Protein AF-A0A354PGN3-F1 (afdb_monomer_lite)

Foldseek 3Di:
DDDDDDPPPPPPPPPPPPPPDQDPVNVVVVVVVVVVVVVVCCVVVVVVVVVVVVVVVVVVQVVLLVLQVVVCVVPVAGQQVRVVSSQVVVSDPPHDDPPPVNVCVNCVQWDADRVVSHIDGD

Radius of gyration: 33.87 Å; chains: 1; bounding bo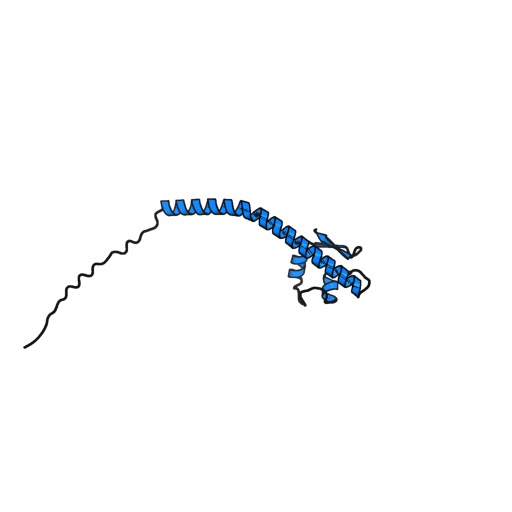x: 110×29×57 Å

Sequence (122 aa):
MASRQFRLDVWVMMKKPSRNAFSLSELLAAVVIITVVSIATISTVTPLRARAQVAANQRKLTDLNSLAKAYRANHDKFPPNGVVSMIEAGLYPGAIPVDPSELAETLKDFKYEATKGEFSLR

Secondary structure (DSSP, 8-state):
--------------------PPPHHHHHHHHHHHHHHHHHHHHHHHHHHHHHHHHHHHHHHHHHHHHHHHHHHHHSS--TTTHHHHHHTT-SSS-SPPPHHHHHHHHTTEEEETTTTEEEE-

Structure (mmCIF, N/CA/C/O backbone):
data_AF-A0A354PGN3-F1
#
_entry.id   AF-A0A354PGN3-F1
#
loop_
_atom_site.group_PDB
_atom_site.id
_atom_site.type_symbol
_atom_site.label_atom_id
_atom_site.label_alt_id
_atom_site.label_comp_id
_atom_site.label_asym_id
_atom_site.label_entity_id
_atom_site.label_seq_id
_atom_site.pdbx_PDB_ins_code
_atom_site.Cartn_x
_atom_site.Cartn_y
_atom_site.Cartn_z
_atom_site.occupancy
_atom_site.B_iso_or_equiv
_atom_site.auth_seq_id
_atom_site.auth_comp_id
_atom_site.auth_asym_id
_atom_site.auth_atom_id
_atom_site.pdbx_PDB_model_num
ATOM 1 N N . MET A 1 1 ? -92.686 -20.049 19.115 1.00 40.97 1 MET A N 1
ATOM 2 C CA . MET A 1 1 ? -92.106 -19.312 17.969 1.00 40.97 1 MET A CA 1
ATOM 3 C C . MET A 1 1 ? -91.325 -18.141 18.553 1.00 40.97 1 MET A C 1
ATOM 5 O O . MET A 1 1 ? -91.930 -17.352 19.254 1.00 40.97 1 MET A O 1
ATOM 9 N N . ALA A 1 2 ? -89.996 -18.269 18.654 1.00 44.75 2 ALA A N 1
ATOM 10 C CA . ALA A 1 2 ? -89.012 -17.566 17.803 1.00 44.75 2 ALA A CA 1
ATOM 11 C C . ALA A 1 2 ? -88.917 -16.062 18.169 1.00 44.75 2 ALA A C 1
ATOM 13 O O . ALA A 1 2 ? -89.930 -15.390 18.167 1.00 44.75 2 ALA A O 1
ATOM 14 N N . SER A 1 3 ? -87.785 -15.435 18.496 1.00 45.53 3 SER A N 1
ATOM 15 C CA . SER A 1 3 ? -86.378 -15.813 18.388 1.00 45.53 3 SER A CA 1
ATOM 16 C C . SER A 1 3 ? -85.508 -14.877 19.242 1.00 45.53 3 SER A C 1
ATOM 18 O O . SER A 1 3 ? -85.672 -13.666 19.204 1.00 45.53 3 SER A O 1
ATOM 20 N N . ARG A 1 4 ? -84.552 -15.491 19.950 1.00 56.22 4 ARG A N 1
ATOM 21 C CA . ARG A 1 4 ? -83.151 -15.087 20.186 1.00 56.22 4 ARG A CA 1
ATOM 22 C C . ARG A 1 4 ? -82.830 -13.599 20.398 1.00 56.22 4 ARG A C 1
ATOM 24 O O . ARG A 1 4 ? -82.645 -12.851 19.445 1.00 56.22 4 ARG A O 1
ATOM 31 N N . GLN A 1 5 ? -82.487 -13.271 21.643 1.00 56.12 5 GLN A N 1
ATOM 32 C CA . GLN A 1 5 ? -81.624 -12.134 21.962 1.00 56.12 5 GLN A CA 1
ATOM 33 C C . GLN A 1 5 ? -80.487 -12.608 22.877 1.00 56.12 5 GLN A C 1
ATOM 35 O O . GLN A 1 5 ? -80.520 -12.473 24.094 1.00 56.12 5 GLN A O 1
ATOM 40 N N . PHE A 1 6 ? -79.487 -13.246 22.265 1.00 55.41 6 PHE A N 1
ATOM 41 C CA . PHE A 1 6 ? -78.204 -13.531 22.905 1.00 55.41 6 PHE A CA 1
A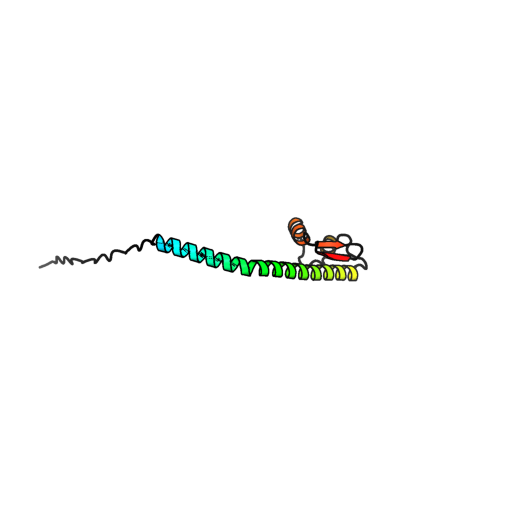TOM 42 C C . PHE A 1 6 ? -77.405 -12.224 22.952 1.00 55.41 6 PHE A C 1
ATOM 44 O O . PHE A 1 6 ? -76.761 -11.856 21.971 1.00 55.41 6 PHE A O 1
ATOM 51 N N . ARG A 1 7 ? -77.450 -11.505 24.078 1.00 55.03 7 ARG A N 1
ATOM 52 C CA . ARG A 1 7 ? -76.392 -10.544 24.409 1.00 55.03 7 ARG A CA 1
ATOM 53 C C . ARG A 1 7 ? -75.282 -11.309 25.114 1.00 55.03 7 ARG A C 1
ATOM 55 O O . ARG A 1 7 ? -75.334 -11.546 26.313 1.00 55.03 7 ARG A O 1
ATOM 62 N N . LEU A 1 8 ? -74.311 -11.757 24.327 1.00 51.16 8 LEU A N 1
ATOM 63 C CA . LEU A 1 8 ? -73.000 -12.121 24.842 1.00 51.16 8 LEU A CA 1
ATOM 64 C C . LEU A 1 8 ? -72.312 -10.811 25.226 1.00 51.16 8 LEU A C 1
ATOM 66 O O . LEU A 1 8 ? -71.803 -10.103 24.359 1.00 51.16 8 LEU A O 1
ATOM 70 N N . ASP A 1 9 ? -72.338 -10.478 26.515 1.00 54.28 9 ASP A N 1
ATOM 71 C CA . ASP A 1 9 ? -71.436 -9.485 27.089 1.00 54.28 9 ASP A CA 1
ATOM 72 C C . ASP A 1 9 ? -70.015 -10.046 26.996 1.00 54.28 9 ASP A C 1
ATOM 74 O O . ASP A 1 9 ? -69.515 -10.754 27.871 1.00 54.28 9 ASP A O 1
ATOM 78 N N . VAL A 1 10 ? -69.381 -9.781 25.855 1.00 54.88 10 VAL A N 1
ATOM 79 C CA . VAL A 1 10 ? -67.964 -10.031 25.634 1.00 54.88 10 VAL A CA 1
ATOM 80 C C . VAL A 1 10 ? -67.206 -9.093 26.568 1.00 54.88 10 VAL A C 1
ATOM 82 O O . VAL A 1 10 ? -66.964 -7.929 26.250 1.00 54.88 10 VAL A O 1
ATOM 85 N N . TRP A 1 11 ? -66.821 -9.602 27.736 1.00 54.06 11 TRP A N 1
ATOM 86 C CA . TRP A 1 11 ? -65.781 -8.999 28.558 1.00 54.06 11 TRP A CA 1
ATOM 87 C C . TRP A 1 11 ? -64.460 -9.067 27.786 1.00 54.06 11 TRP A C 1
ATOM 89 O O . TRP A 1 11 ? -63.666 -9.995 27.927 1.00 54.06 11 TRP A O 1
ATOM 99 N N . VAL A 1 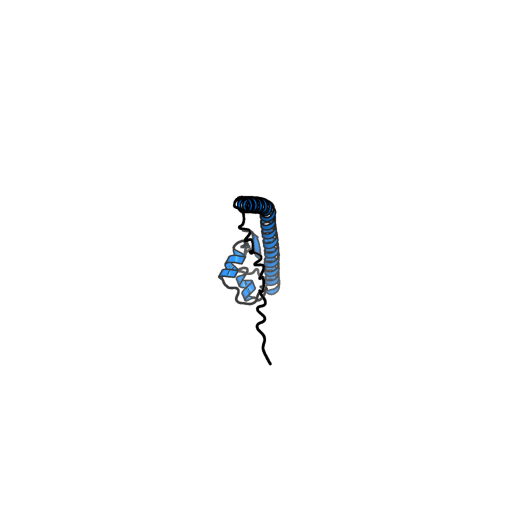12 ? -64.217 -8.069 26.936 1.00 58.31 12 VAL A N 1
ATOM 100 C CA . VAL A 1 12 ? -62.878 -7.786 26.427 1.00 58.31 12 VAL A CA 1
ATOM 101 C C . VAL A 1 12 ? -62.064 -7.300 27.625 1.00 58.31 12 VAL A C 1
ATOM 103 O O . VAL A 1 12 ? -62.105 -6.125 27.984 1.00 58.31 12 VAL A O 1
ATOM 106 N N . MET A 1 13 ? -61.319 -8.204 28.267 1.00 57.81 13 MET A N 1
ATOM 107 C CA . MET A 1 13 ? -60.201 -7.812 29.124 1.00 57.81 13 MET A CA 1
ATOM 108 C C . MET A 1 13 ? -59.189 -7.090 28.233 1.00 57.81 13 MET A C 1
ATOM 110 O O . MET A 1 13 ? -58.317 -7.706 27.622 1.00 57.81 13 MET A O 1
ATOM 114 N N . MET A 1 14 ? -59.314 -5.767 28.138 1.00 60.28 14 MET A N 1
ATOM 115 C CA . MET A 1 14 ? -58.259 -4.913 27.616 1.00 60.28 14 MET A CA 1
ATOM 116 C C . MET A 1 14 ? -57.052 -5.062 28.544 1.00 60.28 14 MET A C 1
ATOM 118 O O . MET A 1 14 ? -56.907 -4.341 29.532 1.00 60.28 14 MET A O 1
ATOM 122 N N . LYS A 1 15 ? -56.164 -6.014 28.235 1.00 63.34 15 LYS A N 1
ATOM 123 C CA . LYS A 1 15 ? -54.779 -5.969 28.700 1.00 63.34 15 LYS A CA 1
ATOM 124 C C . LYS A 1 15 ? -54.225 -4.643 28.188 1.00 63.34 15 LYS A C 1
ATOM 126 O O . LYS A 1 15 ? -53.936 -4.512 27.002 1.00 63.34 15 LYS A O 1
ATOM 131 N N . LYS A 1 16 ? -54.140 -3.638 29.066 1.00 64.56 16 LYS A N 1
ATOM 132 C CA . LYS A 1 16 ? -53.421 -2.397 28.771 1.00 64.56 16 LYS A CA 1
ATOM 133 C C . LYS A 1 16 ? -52.026 -2.804 28.289 1.00 64.56 16 LYS A C 1
ATOM 135 O O . LYS A 1 16 ? -51.330 -3.477 29.052 1.00 64.56 16 LYS A O 1
ATOM 140 N N . PRO A 1 17 ? -51.597 -2.441 27.070 1.00 62.25 17 PRO A N 1
ATOM 141 C CA . PRO A 1 17 ? -50.194 -2.560 26.733 1.00 62.25 17 PRO A CA 1
ATOM 142 C C . PRO A 1 17 ? -49.464 -1.589 27.661 1.00 62.25 17 PRO A C 1
ATOM 144 O O . PRO A 1 17 ? -49.584 -0.372 27.509 1.00 62.25 17 PRO A O 1
ATOM 147 N N . SER A 1 18 ? -48.771 -2.109 28.676 1.00 60.34 18 SER A N 1
ATOM 148 C CA . SER A 1 18 ? -47.830 -1.305 29.442 1.00 60.34 18 SER A CA 1
ATOM 149 C C . SER A 1 18 ? -46.745 -0.889 28.460 1.00 60.34 18 SER A C 1
ATOM 151 O O . SER A 1 18 ? -45.847 -1.659 28.122 1.00 60.34 18 SER A O 1
ATOM 153 N N . ARG A 1 19 ? -46.872 0.321 27.918 1.00 62.16 19 ARG A N 1
ATOM 154 C CA . ARG A 1 19 ? -45.763 0.987 27.253 1.00 62.16 19 ARG A CA 1
ATOM 155 C C . ARG A 1 19 ? -44.727 1.221 28.344 1.00 62.16 19 ARG A C 1
ATOM 157 O O . ARG A 1 19 ? -44.827 2.200 29.075 1.00 62.16 19 ARG A O 1
ATOM 164 N N . ASN A 1 20 ? -43.798 0.279 28.492 1.00 63.53 20 ASN A N 1
ATOM 165 C CA . ASN A 1 20 ? -42.589 0.467 29.277 1.00 63.53 20 ASN A CA 1
ATOM 166 C C . ASN A 1 20 ? -41.817 1.590 28.585 1.00 63.53 20 ASN A C 1
ATOM 168 O O . ASN A 1 20 ? -41.086 1.362 27.624 1.00 63.53 20 ASN A O 1
ATOM 172 N N . ALA A 1 21 ? -42.093 2.826 28.990 1.00 65.25 21 ALA A N 1
ATOM 173 C CA . ALA A 1 21 ? -41.289 3.960 28.595 1.00 65.25 21 ALA A CA 1
ATOM 174 C C . ALA A 1 21 ? -39.899 3.731 29.192 1.00 65.25 21 ALA A C 1
ATOM 176 O O . ALA A 1 21 ? -39.779 3.521 30.400 1.00 65.25 21 ALA A O 1
ATOM 177 N N . PHE A 1 22 ? -38.882 3.707 28.331 1.00 70.56 22 PHE A N 1
ATOM 178 C CA . PHE A 1 22 ? -37.482 3.605 28.735 1.00 70.56 22 PHE A CA 1
ATOM 179 C C . PHE A 1 22 ? -37.195 4.644 29.822 1.00 70.56 22 PHE A C 1
ATOM 181 O O . PHE A 1 22 ? -37.494 5.829 29.647 1.00 70.56 22 PHE A O 1
ATOM 188 N N . SER A 1 23 ? -36.645 4.202 30.952 1.00 85.38 23 SER A N 1
ATOM 189 C CA . SER A 1 23 ? -36.295 5.116 32.038 1.00 85.38 23 SER A CA 1
ATOM 190 C C . SER A 1 23 ? -35.097 5.979 31.633 1.00 85.38 23 SER A C 1
ATOM 192 O O . SER A 1 23 ? -34.172 5.513 30.967 1.00 85.38 23 SER A O 1
ATOM 194 N N . LEU A 1 24 ? -35.059 7.231 32.093 1.00 85.56 24 LEU A N 1
ATOM 195 C CA . LEU A 1 24 ? -33.927 8.136 31.863 1.00 85.56 24 LEU A CA 1
ATOM 196 C C . LEU A 1 24 ? -32.618 7.578 32.455 1.00 85.56 24 LEU A C 1
ATOM 198 O O . LEU A 1 24 ? -31.544 7.766 31.885 1.00 85.56 24 LEU A O 1
ATOM 202 N N . SER A 1 25 ? -32.710 6.824 33.555 1.00 87.25 25 SER A N 1
ATOM 203 C CA . SER A 1 25 ? -31.571 6.109 34.145 1.00 87.25 25 SER A CA 1
ATOM 204 C C . SER A 1 25 ? -31.046 4.984 33.251 1.00 87.25 25 SER A C 1
ATOM 206 O O . SER A 1 25 ? -29.840 4.768 33.172 1.00 87.25 25 SER A O 1
ATOM 208 N N . GLU A 1 26 ? -31.941 4.292 32.550 1.00 85.75 26 GLU A N 1
ATOM 209 C CA . GLU A 1 26 ? -31.606 3.198 31.640 1.00 85.75 26 GLU A CA 1
ATOM 210 C C . GLU A 1 26 ? -30.911 3.734 30.381 1.00 85.75 26 GLU A C 1
ATOM 212 O O . GLU A 1 26 ? -29.908 3.178 29.937 1.00 85.75 26 GLU A O 1
ATOM 217 N N . LEU A 1 27 ? -31.367 4.886 29.876 1.00 90.56 27 LEU A N 1
ATOM 218 C CA . LEU A 1 27 ? -30.707 5.605 28.786 1.00 90.56 27 LEU A CA 1
ATOM 219 C C . LEU A 1 27 ? -29.286 6.047 29.176 1.00 90.56 27 LEU A C 1
ATOM 221 O O . LEU A 1 27 ? -28.343 5.835 28.415 1.00 90.56 27 LEU A O 1
ATOM 225 N N . LEU A 1 28 ? -29.115 6.637 30.363 1.00 89.25 28 LEU A N 1
ATOM 226 C CA . LEU A 1 28 ? -27.799 7.068 30.847 1.00 89.25 28 LEU A CA 1
ATOM 227 C C . LEU A 1 28 ? -26.841 5.886 31.013 1.00 89.25 28 LEU A C 1
ATOM 229 O O . LEU A 1 28 ? -25.695 5.964 30.571 1.00 89.25 28 LEU A O 1
ATOM 233 N N . ALA A 1 29 ? -27.316 4.777 31.586 1.00 92.62 29 ALA A N 1
ATOM 234 C CA . ALA A 1 29 ? -26.523 3.559 31.708 1.00 92.62 29 ALA A CA 1
ATOM 235 C C . ALA A 1 29 ? -26.090 3.027 30.330 1.00 92.62 29 ALA A C 1
ATOM 237 O O . ALA A 1 29 ? -24.914 2.714 30.136 1.00 92.62 29 ALA A O 1
ATOM 238 N N . ALA A 1 30 ? -26.999 2.999 29.349 1.00 94.06 30 ALA A N 1
ATOM 239 C CA . ALA A 1 30 ? -26.682 2.584 27.985 1.00 94.06 30 ALA A CA 1
ATOM 240 C C . ALA A 1 30 ? -25.598 3.469 27.339 1.00 94.06 30 ALA A C 1
ATOM 242 O O . ALA A 1 30 ? -24.645 2.948 26.758 1.00 94.06 30 ALA A O 1
ATOM 243 N N . VAL A 1 31 ? -25.682 4.795 27.486 1.00 94.19 31 VAL A N 1
ATOM 244 C CA . VAL A 1 31 ? -24.675 5.730 26.948 1.00 94.19 31 VAL A CA 1
ATOM 245 C C . VAL A 1 31 ? -23.300 5.512 27.590 1.00 94.19 31 VAL A C 1
ATOM 247 O O . VAL A 1 31 ? -22.281 5.510 26.893 1.00 94.19 31 VAL A O 1
ATOM 250 N N . VAL A 1 32 ? -23.247 5.276 28.903 1.00 95.19 32 VAL A N 1
ATOM 251 C CA . VAL A 1 32 ? -21.984 4.996 29.607 1.00 95.19 32 VAL A CA 1
ATOM 252 C C . VAL A 1 32 ? -21.359 3.688 29.115 1.00 95.19 32 VAL A C 1
ATOM 254 O O . VAL A 1 32 ? -20.163 3.640 28.840 1.00 95.19 32 VAL A O 1
ATOM 257 N N . ILE A 1 33 ? -22.158 2.638 28.920 1.00 94.69 33 ILE A N 1
ATOM 258 C CA . ILE A 1 33 ? -21.652 1.362 28.394 1.00 94.69 33 ILE A CA 1
ATOM 259 C C . ILE A 1 33 ? -21.100 1.547 26.973 1.00 94.69 33 ILE A C 1
ATOM 261 O O . ILE A 1 33 ? -19.980 1.124 26.689 1.00 94.69 33 ILE A O 1
ATOM 265 N N . ILE A 1 34 ? -21.842 2.225 26.091 1.00 93.25 34 ILE A N 1
ATOM 266 C CA . ILE A 1 34 ? -21.421 2.458 24.700 1.00 93.25 34 ILE A CA 1
ATOM 267 C C . ILE A 1 34 ? -20.116 3.258 24.644 1.00 93.25 34 ILE A C 1
ATOM 269 O O . ILE A 1 34 ? -19.226 2.923 23.859 1.00 93.25 34 ILE A O 1
ATOM 273 N N . THR A 1 35 ? -19.969 4.291 25.476 1.00 93.25 35 THR A N 1
ATOM 274 C CA . THR A 1 35 ? -18.751 5.116 25.492 1.00 93.25 35 THR A CA 1
ATOM 275 C C . THR A 1 35 ? -17.534 4.319 25.956 1.00 93.25 35 THR A C 1
ATOM 277 O O . THR A 1 35 ? -16.509 4.335 25.274 1.00 93.25 35 THR A O 1
ATOM 280 N N . VAL A 1 36 ? -17.648 3.547 27.041 1.00 93.06 36 VAL A N 1
ATOM 281 C CA . VAL A 1 36 ? -16.542 2.717 27.549 1.00 93.06 36 VAL A CA 1
ATOM 282 C C . VAL A 1 36 ? -16.130 1.646 26.535 1.00 93.06 36 VAL A C 1
ATOM 284 O O . VAL A 1 36 ? -14.941 1.503 26.240 1.00 93.06 36 VAL A O 1
ATOM 287 N N . VAL A 1 37 ? -17.098 0.934 25.945 1.00 92.19 37 VAL A N 1
ATOM 288 C CA . VAL A 1 37 ? -16.828 -0.090 24.920 1.00 92.19 37 VAL A CA 1
ATOM 289 C C . VAL A 1 37 ? -16.156 0.528 23.692 1.00 92.19 37 VAL A C 1
ATOM 291 O O . VAL A 1 37 ? -15.195 -0.034 23.160 1.00 92.19 37 VAL A O 1
ATOM 294 N N . SER A 1 38 ? -16.601 1.712 23.268 1.00 90.00 38 SER A N 1
ATOM 295 C CA . SER A 1 38 ? -16.004 2.425 22.134 1.00 90.00 38 SER A CA 1
ATOM 296 C C . SER A 1 38 ? -14.546 2.802 22.404 1.00 90.00 38 SER A C 1
ATOM 298 O O . SER A 1 38 ? -13.685 2.525 21.571 1.00 90.00 38 SER A O 1
ATOM 300 N N . ILE A 1 39 ? -14.239 3.361 23.580 1.00 87.12 39 ILE A N 1
ATOM 301 C CA . ILE A 1 39 ? -12.869 3.752 23.955 1.00 87.12 39 ILE A CA 1
ATOM 302 C C . ILE A 1 39 ? -11.937 2.531 23.975 1.00 87.12 39 ILE A C 1
ATOM 304 O O . ILE A 1 39 ? -10.855 2.566 23.381 1.00 87.12 39 ILE A O 1
ATOM 308 N N . ALA A 1 40 ? -12.369 1.430 24.598 1.00 85.62 40 ALA A N 1
ATOM 309 C CA . ALA A 1 40 ? -11.587 0.194 24.654 1.00 85.62 40 ALA A CA 1
ATOM 310 C C . ALA A 1 40 ? -11.315 -0.388 23.250 1.00 85.62 40 ALA A C 1
ATOM 312 O O . ALA A 1 40 ? -10.203 -0.835 22.949 1.00 85.62 40 ALA A O 1
ATOM 313 N N . THR A 1 41 ? -12.306 -0.325 22.357 1.00 86.12 41 THR A N 1
ATOM 314 C CA . THR A 1 41 ? -12.182 -0.807 20.973 1.00 86.12 41 THR A CA 1
ATOM 315 C C . THR A 1 41 ? -11.251 0.083 20.143 1.00 86.12 41 THR A C 1
ATOM 317 O O . THR A 1 41 ? -10.411 -0.421 19.402 1.00 86.12 41 THR A O 1
ATOM 320 N N . ILE A 1 42 ? -11.331 1.410 20.288 1.00 77.75 42 ILE A N 1
ATOM 321 C CA . ILE A 1 42 ? -10.455 2.347 19.565 1.00 77.75 42 ILE A CA 1
ATOM 322 C C . ILE A 1 42 ? -8.985 2.111 19.938 1.00 77.75 42 ILE A C 1
ATOM 324 O O . ILE A 1 42 ? -8.133 2.054 19.048 1.00 77.75 42 ILE A O 1
ATOM 328 N N . SER A 1 43 ? -8.692 1.912 21.227 1.00 77.12 43 SER A N 1
ATOM 329 C CA . SER A 1 43 ? -7.328 1.665 21.720 1.00 77.12 43 SER A CA 1
ATOM 330 C C . SER A 1 43 ? -6.690 0.411 21.105 1.00 77.12 43 SER A C 1
ATOM 332 O O . SER A 1 43 ? -5.508 0.403 20.766 1.00 77.12 43 SER A O 1
ATOM 334 N N . THR A 1 44 ? -7.482 -0.639 20.885 1.00 76.06 44 THR A N 1
ATOM 335 C CA . THR A 1 44 ? -6.995 -1.912 20.332 1.00 76.06 44 THR A CA 1
ATOM 336 C C . THR A 1 44 ? -6.957 -1.924 18.803 1.00 76.06 44 THR A C 1
ATOM 338 O O . THR A 1 44 ? -6.013 -2.447 18.210 1.00 76.06 44 THR A O 1
ATOM 341 N N . VAL A 1 45 ? -7.936 -1.310 18.134 1.00 74.56 45 VAL A N 1
ATOM 342 C CA . VAL A 1 45 ? -8.063 -1.349 16.668 1.00 74.56 45 VAL A CA 1
ATOM 343 C C . VAL A 1 45 ? -7.130 -0.357 15.968 1.00 74.56 45 VAL A C 1
ATOM 345 O O . VAL A 1 45 ? -6.633 -0.651 14.882 1.00 74.56 45 VAL A O 1
ATOM 348 N N . THR A 1 46 ? -6.841 0.796 16.573 1.00 78.56 46 THR A N 1
ATOM 349 C CA . THR A 1 46 ? -5.956 1.818 15.980 1.00 78.56 46 THR A CA 1
ATOM 350 C C . THR A 1 46 ? -4.547 1.292 15.657 1.00 78.56 46 THR A C 1
ATOM 352 O O . THR A 1 46 ? -4.130 1.407 14.500 1.00 78.56 46 THR A O 1
ATOM 355 N N . PRO A 1 47 ? -3.812 0.652 16.593 1.00 79.19 47 PRO A N 1
ATOM 356 C CA . PRO A 1 47 ? -2.491 0.104 16.283 1.00 79.19 47 PRO A CA 1
ATOM 357 C C . PRO A 1 47 ? -2.558 -1.067 15.292 1.00 79.19 47 PRO A C 1
ATOM 359 O O . PRO A 1 47 ? -1.643 -1.235 14.485 1.00 79.19 47 PRO A O 1
ATOM 362 N N . LEU A 1 48 ? -3.637 -1.859 15.302 1.00 79.75 48 LEU A N 1
ATOM 363 C CA . LEU A 1 48 ? -3.839 -2.939 14.331 1.00 79.75 48 LEU A CA 1
ATOM 364 C C . LEU A 1 48 ? -4.034 -2.398 12.912 1.00 79.75 48 LEU A C 1
ATOM 366 O O . LEU A 1 48 ? -3.417 -2.911 11.982 1.00 79.75 48 LEU A O 1
ATOM 370 N N . ARG A 1 49 ? -4.825 -1.332 12.742 1.00 78.81 49 ARG A N 1
ATOM 371 C CA . ARG A 1 49 ? -4.997 -0.655 11.448 1.00 78.81 49 ARG A CA 1
ATOM 372 C C . ARG A 1 49 ? -3.690 -0.060 10.943 1.00 78.81 49 ARG A C 1
ATOM 374 O O . ARG A 1 49 ? -3.358 -0.251 9.779 1.00 78.81 49 ARG A O 1
ATOM 381 N N . ALA A 1 50 ? -2.920 0.590 11.816 1.00 81.62 50 ALA A N 1
ATOM 382 C CA . ALA A 1 50 ? -1.613 1.128 11.447 1.00 81.62 50 ALA A CA 1
ATOM 383 C C . ALA A 1 50 ? -0.659 0.020 10.961 1.00 81.62 50 ALA A C 1
ATOM 385 O O . ALA A 1 50 ? -0.045 0.144 9.904 1.00 81.62 50 ALA A O 1
ATOM 386 N N . ARG A 1 51 ? -0.588 -1.109 11.680 1.00 82.62 51 ARG A N 1
ATOM 387 C CA . ARG A 1 51 ? 0.221 -2.271 11.269 1.00 82.62 51 ARG A CA 1
ATOM 388 C C . ARG A 1 51 ? -0.268 -2.894 9.964 1.00 82.62 51 ARG A C 1
ATOM 390 O O . ARG A 1 51 ? 0.552 -3.257 9.125 1.00 82.62 51 ARG A O 1
ATOM 397 N N . ALA A 1 52 ? -1.582 -3.005 9.784 1.00 83.81 52 ALA A N 1
ATOM 398 C CA . ALA A 1 52 ? -2.172 -3.514 8.553 1.00 83.81 52 ALA A CA 1
ATOM 399 C C . ALA A 1 52 ? -1.825 -2.620 7.354 1.00 83.81 52 ALA A C 1
ATOM 401 O O . ALA A 1 52 ? -1.452 -3.146 6.309 1.00 83.81 52 ALA A O 1
ATOM 402 N N . GLN A 1 53 ? -1.860 -1.293 7.520 1.00 85.19 53 GLN A N 1
ATOM 403 C CA . GLN A 1 53 ? -1.477 -0.345 6.473 1.00 85.19 53 GLN A CA 1
ATOM 404 C C . GLN A 1 53 ? -0.000 -0.487 6.091 1.00 85.19 53 GLN A C 1
ATOM 406 O O . GLN A 1 53 ? 0.323 -0.561 4.909 1.00 85.19 53 GLN A O 1
ATOM 411 N N . VAL A 1 54 ? 0.897 -0.603 7.076 1.00 86.56 54 VAL A N 1
ATOM 412 C CA . VAL A 1 54 ? 2.329 -0.836 6.821 1.00 86.56 54 VAL A CA 1
ATOM 413 C C . VAL A 1 54 ? 2.543 -2.147 6.060 1.00 86.56 54 VAL A C 1
ATOM 415 O O . VAL A 1 54 ? 3.259 -2.172 5.061 1.00 86.56 54 VAL A O 1
ATOM 418 N N . ALA A 1 55 ? 1.888 -3.232 6.480 1.00 86.19 55 ALA A N 1
ATOM 419 C CA . ALA A 1 55 ? 1.988 -4.523 5.803 1.00 86.19 55 ALA A CA 1
ATOM 420 C C . ALA A 1 55 ? 1.414 -4.485 4.375 1.00 86.19 55 ALA A C 1
ATOM 422 O O . ALA A 1 55 ? 1.992 -5.080 3.465 1.00 86.19 55 ALA A O 1
ATOM 423 N N . ALA A 1 56 ? 0.301 -3.779 4.164 1.00 86.75 56 ALA A N 1
ATOM 424 C CA . ALA A 1 56 ? -0.292 -3.588 2.845 1.00 86.75 56 ALA A CA 1
ATOM 425 C C . ALA A 1 56 ? 0.640 -2.790 1.922 1.00 86.75 56 ALA A C 1
ATOM 427 O O . ALA A 1 56 ? 0.882 -3.210 0.791 1.00 86.75 56 ALA A O 1
ATOM 428 N N . ASN A 1 57 ? 1.223 -1.696 2.417 1.00 85.75 57 ASN A N 1
ATOM 429 C CA . ASN A 1 57 ? 2.178 -0.886 1.665 1.00 85.75 57 ASN A CA 1
ATOM 430 C C . ASN A 1 57 ? 3.448 -1.678 1.327 1.00 85.75 57 ASN A C 1
ATOM 432 O O . ASN A 1 57 ? 3.933 -1.596 0.201 1.00 85.75 57 ASN A O 1
ATOM 436 N N . GLN A 1 58 ? 3.938 -2.516 2.245 1.00 88.88 58 GLN A N 1
ATOM 437 C CA . GLN A 1 58 ? 5.083 -3.387 1.983 1.00 88.88 58 GLN A CA 1
ATOM 438 C C . GLN A 1 58 ? 4.795 -4.421 0.885 1.00 88.88 58 GLN A C 1
ATOM 440 O O . GLN A 1 58 ? 5.641 -4.646 0.024 1.00 88.88 58 GLN A O 1
ATOM 445 N N . ARG A 1 59 ? 3.602 -5.033 0.884 1.00 87.69 59 ARG A N 1
ATOM 446 C CA . ARG A 1 59 ? 3.191 -5.963 -0.184 1.00 87.69 59 ARG A CA 1
ATOM 447 C C . ARG A 1 59 ? 3.128 -5.258 -1.535 1.00 87.69 59 ARG A C 1
ATOM 449 O O . ARG A 1 59 ? 3.773 -5.706 -2.476 1.00 87.69 59 ARG A O 1
ATOM 456 N N . LYS A 1 60 ? 2.454 -4.105 -1.594 1.00 86.31 60 LYS A N 1
ATOM 457 C CA . LYS A 1 60 ? 2.384 -3.270 -2.803 1.00 86.31 60 LYS A CA 1
ATOM 458 C C . LYS A 1 60 ? 3.775 -2.888 -3.318 1.00 86.31 60 LYS A C 1
ATOM 460 O O . LYS A 1 60 ? 4.014 -2.944 -4.518 1.00 86.31 60 LYS A O 1
ATOM 465 N N . LEU A 1 61 ? 4.707 -2.548 -2.425 1.00 89.31 61 LEU A N 1
ATOM 466 C CA . LEU A 1 61 ? 6.094 -2.248 -2.784 1.00 89.31 61 LEU A CA 1
ATOM 467 C C . LEU A 1 61 ? 6.779 -3.440 -3.464 1.00 89.31 61 LEU A C 1
ATOM 469 O O . LEU A 1 61 ? 7.445 -3.282 -4.488 1.00 89.31 61 LEU A O 1
ATOM 473 N N . THR A 1 62 ? 6.629 -4.634 -2.888 1.00 89.56 62 THR A N 1
ATOM 474 C CA . THR A 1 62 ? 7.175 -5.870 -3.454 1.00 89.56 62 THR A CA 1
ATOM 475 C C . THR A 1 62 ? 6.574 -6.165 -4.825 1.00 89.56 62 THR A C 1
ATOM 477 O O . THR A 1 62 ? 7.326 -6.483 -5.746 1.00 89.56 62 THR A O 1
ATOM 480 N N . ASP A 1 63 ? 5.264 -5.986 -4.985 1.00 88.69 63 ASP A N 1
ATOM 481 C CA . ASP A 1 63 ? 4.576 -6.195 -6.259 1.00 88.69 63 ASP A CA 1
ATOM 482 C C . ASP A 1 63 ? 5.073 -5.213 -7.329 1.00 88.69 63 ASP A C 1
ATOM 484 O O . ASP A 1 63 ? 5.501 -5.636 -8.402 1.00 88.69 63 ASP A O 1
ATOM 488 N N . LEU A 1 64 ? 5.126 -3.911 -7.024 1.00 88.19 64 LEU A N 1
ATOM 489 C CA . LEU A 1 64 ? 5.629 -2.881 -7.942 1.00 88.19 64 LEU A CA 1
ATOM 490 C C . LEU A 1 64 ? 7.077 -3.144 -8.380 1.00 88.19 64 LEU A C 1
ATOM 492 O O . LEU A 1 64 ? 7.409 -3.015 -9.559 1.00 88.19 64 LEU A O 1
ATOM 496 N N . ASN A 1 65 ? 7.937 -3.560 -7.449 1.00 91.31 65 ASN A N 1
ATOM 497 C CA . ASN A 1 65 ? 9.321 -3.918 -7.760 1.00 91.31 65 ASN A CA 1
ATOM 498 C C . ASN A 1 65 ? 9.424 -5.205 -8.587 1.00 91.31 65 ASN A C 1
ATOM 500 O O . ASN A 1 65 ? 10.294 -5.313 -9.451 1.00 91.31 65 ASN A O 1
ATOM 504 N N . SER A 1 66 ? 8.542 -6.179 -8.356 1.00 90.62 66 SER A N 1
ATOM 505 C CA . SER A 1 66 ? 8.450 -7.379 -9.192 1.00 90.62 66 SER A CA 1
ATOM 506 C C . SER A 1 66 ? 8.055 -7.022 -10.629 1.00 90.62 66 SER A C 1
ATOM 508 O O . SER A 1 66 ? 8.679 -7.491 -11.581 1.00 90.62 66 SER A O 1
ATOM 510 N N . LEU A 1 67 ? 7.093 -6.111 -10.798 1.00 89.00 67 LEU A N 1
ATOM 511 C CA . LEU A 1 67 ? 6.675 -5.614 -12.109 1.00 89.00 67 LEU A CA 1
ATOM 512 C C . LEU A 1 67 ? 7.788 -4.843 -12.822 1.00 89.00 67 LEU A C 1
ATOM 514 O O . LEU A 1 67 ? 8.020 -5.066 -14.009 1.00 89.00 67 LEU A O 1
ATOM 518 N N . ALA A 1 68 ? 8.532 -3.997 -12.108 1.00 90.50 68 ALA A N 1
ATOM 519 C CA . ALA A 1 68 ? 9.671 -3.286 -12.688 1.00 90.50 68 ALA A CA 1
ATOM 520 C C . ALA A 1 68 ? 10.766 -4.251 -13.170 1.00 90.50 68 ALA A C 1
ATOM 522 O O . ALA A 1 68 ? 11.360 -4.049 -14.232 1.00 90.50 68 ALA A O 1
ATOM 523 N N . LYS A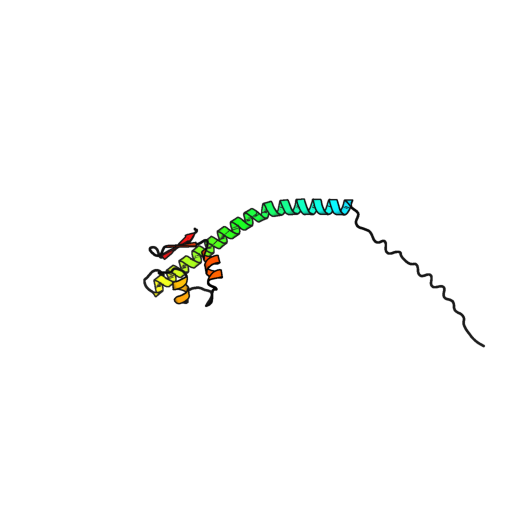 1 69 ? 10.999 -5.342 -12.428 1.00 90.94 69 LYS A N 1
ATOM 524 C CA . LYS A 1 69 ? 11.908 -6.420 -12.843 1.00 90.94 69 LYS A CA 1
ATOM 525 C C . LYS A 1 69 ? 11.395 -7.153 -14.081 1.00 90.94 69 LYS A C 1
ATOM 527 O O . LYS A 1 69 ? 12.188 -7.400 -14.986 1.00 90.94 69 LYS A O 1
ATOM 532 N N . ALA A 1 70 ? 10.098 -7.452 -14.154 1.00 90.19 70 ALA A N 1
ATOM 533 C CA . ALA A 1 70 ? 9.486 -8.051 -15.340 1.00 90.19 70 ALA A CA 1
ATOM 534 C C . ALA A 1 70 ? 9.600 -7.129 -16.567 1.00 90.19 70 ALA A C 1
ATOM 536 O O . ALA A 1 70 ? 9.972 -7.578 -17.648 1.00 90.19 70 ALA A O 1
ATOM 537 N N . TYR A 1 71 ? 9.378 -5.822 -16.391 1.00 91.19 71 TYR A N 1
ATOM 538 C CA . TYR A 1 71 ? 9.570 -4.832 -17.451 1.00 91.19 71 TYR A CA 1
ATOM 539 C C . TYR A 1 71 ? 11.007 -4.851 -17.972 1.00 91.19 71 TYR A C 1
ATOM 541 O O . TYR A 1 71 ? 11.223 -4.918 -19.183 1.00 91.19 71 TYR A O 1
ATOM 549 N N . ARG A 1 72 ? 11.983 -4.851 -17.056 1.00 91.62 72 ARG A N 1
ATOM 550 C CA . ARG A 1 72 ? 13.403 -4.927 -17.405 1.00 91.62 72 ARG A CA 1
ATOM 551 C C . ARG A 1 72 ? 13.748 -6.216 -18.140 1.00 91.62 72 ARG A C 1
ATOM 553 O O . ARG A 1 72 ? 14.514 -6.150 -19.090 1.00 91.62 72 ARG A O 1
ATOM 560 N N . ALA A 1 73 ? 13.195 -7.352 -17.725 1.00 91.00 73 ALA A N 1
ATOM 561 C CA . ALA A 1 73 ? 13.421 -8.626 -18.402 1.00 91.00 73 ALA A CA 1
ATOM 562 C C . ALA A 1 73 ? 12.906 -8.622 -19.854 1.00 91.00 73 ALA A C 1
ATOM 564 O O . ALA A 1 73 ? 13.489 -9.286 -20.702 1.00 91.00 73 ALA A O 1
ATOM 565 N N . ASN A 1 74 ? 11.852 -7.853 -20.145 1.00 89.88 74 ASN A N 1
ATOM 566 C CA . ASN A 1 74 ? 11.248 -7.790 -21.477 1.00 89.88 74 ASN A CA 1
ATOM 567 C C . ASN A 1 74 ? 11.868 -6.723 -22.397 1.00 89.88 74 ASN A C 1
ATOM 569 O O . ASN A 1 74 ? 11.802 -6.865 -23.614 1.00 89.88 74 ASN A O 1
ATOM 573 N N . HIS A 1 75 ? 12.423 -5.641 -21.840 1.00 90.25 75 HIS A N 1
ATOM 574 C CA . HIS A 1 75 ? 12.853 -4.460 -22.609 1.00 90.25 75 HIS A CA 1
ATOM 575 C C . HIS A 1 75 ? 14.336 -4.100 -22.427 1.00 90.25 75 HIS A C 1
ATOM 577 O O . HIS A 1 75 ? 14.775 -3.062 -22.926 1.00 90.25 75 HIS A O 1
ATOM 583 N N . ASP A 1 76 ? 15.086 -4.892 -21.652 1.00 90.00 76 ASP A N 1
ATOM 584 C CA . ASP A 1 76 ? 16.490 -4.670 -21.262 1.00 90.00 76 ASP A CA 1
ATOM 585 C C . ASP A 1 76 ? 16.776 -3.311 -20.595 1.00 90.00 76 ASP A C 1
ATOM 587 O O . ASP A 1 76 ? 17.923 -2.890 -20.433 1.00 90.00 76 ASP A O 1
ATOM 591 N N . LYS A 1 77 ? 15.727 -2.598 -20.175 1.00 89.75 77 LYS A N 1
ATOM 592 C CA . LYS A 1 77 ? 15.790 -1.248 -19.606 1.00 89.75 77 LYS A CA 1
ATOM 593 C C . LYS A 1 77 ? 14.813 -1.117 -18.451 1.00 89.75 77 LYS A C 1
ATOM 595 O O . LYS A 1 77 ? 13.774 -1.769 -18.428 1.00 89.75 77 LYS A O 1
ATOM 600 N N . PHE A 1 78 ? 15.129 -0.248 -17.498 1.00 90.31 78 PHE A N 1
ATOM 601 C CA . PHE A 1 78 ? 14.190 0.107 -16.438 1.00 90.31 78 PHE A CA 1
ATOM 602 C C . PHE A 1 78 ? 13.027 0.949 -16.989 1.00 90.31 78 PHE A C 1
ATOM 604 O O . PHE A 1 78 ? 13.224 1.679 -17.965 1.00 90.31 78 PHE A O 1
ATOM 611 N N . PRO A 1 79 ? 11.826 0.876 -16.386 1.00 88.81 79 PRO A N 1
ATOM 612 C CA . PRO A 1 79 ? 10.687 1.656 -16.854 1.00 88.81 79 PRO A CA 1
ATOM 613 C C . PRO A 1 79 ? 10.957 3.161 -16.670 1.00 88.81 79 PRO A C 1
ATOM 615 O O . PRO A 1 79 ? 11.151 3.603 -15.541 1.00 88.81 79 PRO A O 1
ATOM 618 N N . PRO A 1 80 ? 10.981 3.989 -17.726 1.00 85.50 80 PRO A N 1
ATOM 619 C CA . PRO A 1 80 ? 11.366 5.398 -17.599 1.00 85.50 80 PRO A CA 1
ATOM 620 C C . PRO A 1 80 ? 10.366 6.206 -16.760 1.00 85.50 80 PRO A C 1
ATOM 622 O O . PRO A 1 80 ? 10.777 7.044 -15.960 1.00 85.50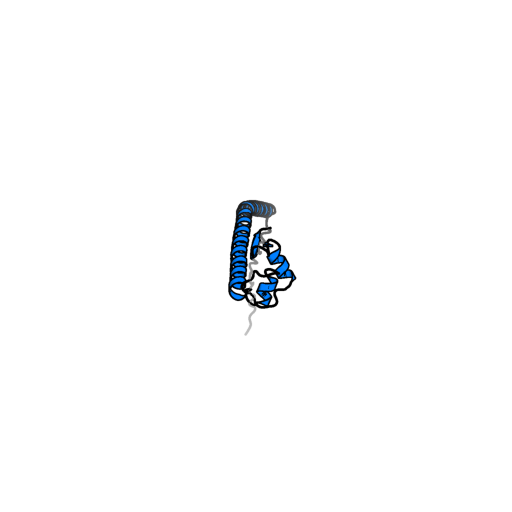 80 PRO A O 1
ATOM 625 N N . ASN A 1 81 ? 9.071 5.890 -16.871 1.00 84.38 81 ASN A N 1
ATOM 626 C CA . ASN A 1 81 ? 7.990 6.583 -16.164 1.00 84.38 81 ASN A CA 1
ATOM 627 C C . ASN A 1 81 ? 7.365 5.717 -15.054 1.00 84.38 81 ASN A C 1
ATOM 629 O O . ASN A 1 81 ? 6.209 5.914 -14.672 1.00 84.38 81 ASN A O 1
ATOM 633 N N . GLY A 1 82 ? 8.107 4.721 -14.553 1.00 85.75 82 GLY A N 1
ATOM 634 C CA . GLY A 1 82 ? 7.643 3.816 -13.504 1.00 85.75 82 GLY A CA 1
ATOM 635 C C . GLY A 1 82 ? 6.371 3.074 -13.911 1.00 85.75 82 GLY A C 1
ATOM 636 O O . GLY A 1 82 ? 6.353 2.365 -14.916 1.00 85.75 82 GLY A O 1
ATOM 637 N N . VAL A 1 83 ? 5.300 3.237 -13.130 1.00 84.81 83 VAL A N 1
ATOM 638 C CA . VAL A 1 83 ? 4.038 2.511 -13.346 1.00 84.81 83 VAL A CA 1
ATOM 639 C C . VAL A 1 83 ? 3.389 2.831 -14.686 1.00 84.81 83 VAL A C 1
ATOM 641 O O . VAL A 1 83 ? 2.850 1.921 -15.303 1.00 84.81 83 VAL A O 1
ATOM 644 N N . VAL A 1 84 ? 3.515 4.060 -15.193 1.00 84.38 84 VAL A N 1
ATOM 645 C CA . VAL A 1 84 ? 2.932 4.442 -16.490 1.00 84.38 84 VAL A CA 1
ATOM 646 C C . VAL A 1 84 ? 3.496 3.573 -17.616 1.00 84.38 84 VAL A C 1
ATOM 648 O O . VAL A 1 84 ? 2.735 2.954 -18.351 1.00 84.38 84 VAL A O 1
ATOM 651 N N . SER A 1 85 ? 4.821 3.417 -17.679 1.00 85.94 85 SER A N 1
ATOM 652 C CA . SER A 1 85 ? 5.467 2.554 -18.678 1.00 85.94 85 SER A CA 1
ATOM 653 C C . SER A 1 85 ? 5.104 1.075 -18.501 1.00 85.94 85 SER A C 1
ATOM 655 O O . SER A 1 85 ? 5.050 0.331 -19.473 1.00 85.94 85 SER A O 1
ATOM 657 N N . MET A 1 86 ? 4.833 0.632 -17.269 1.00 86.00 86 MET A N 1
ATOM 658 C CA . MET A 1 86 ? 4.391 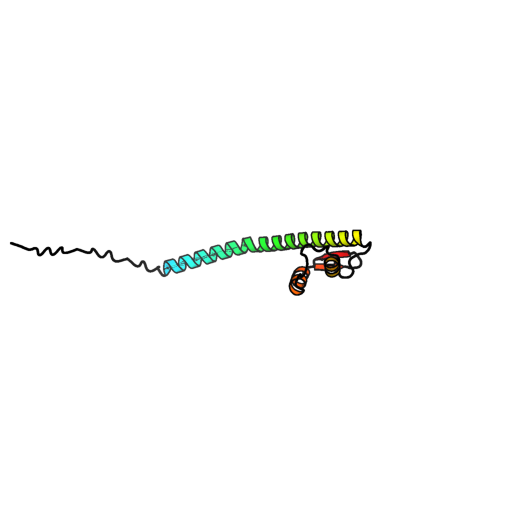-0.742 -17.000 1.00 86.00 86 MET A CA 1
ATOM 659 C C . MET A 1 86 ? 2.929 -0.982 -17.401 1.00 86.00 86 MET A C 1
ATOM 661 O O . MET A 1 86 ? 2.605 -2.083 -17.842 1.00 86.00 86 MET A O 1
ATOM 665 N N . ILE A 1 87 ? 2.062 0.029 -17.282 1.00 84.25 87 ILE A N 1
ATOM 666 C CA . ILE A 1 87 ? 0.681 -0.002 -17.787 1.00 84.25 87 ILE A CA 1
ATOM 667 C C . ILE A 1 87 ? 0.692 -0.038 -19.319 1.00 84.25 87 ILE A C 1
ATOM 669 O O . ILE A 1 87 ? 0.035 -0.893 -19.905 1.00 84.25 87 ILE A O 1
ATOM 673 N N . GLU A 1 88 ? 1.475 0.834 -19.962 1.00 83.38 88 GLU A N 1
ATOM 674 C CA . GLU A 1 88 ? 1.639 0.866 -21.425 1.00 83.38 88 GLU A CA 1
ATOM 675 C C . GLU A 1 88 ? 2.176 -0.464 -21.975 1.00 83.38 88 GLU A C 1
ATOM 677 O O . GLU A 1 88 ? 1.727 -0.931 -23.018 1.00 83.38 88 GLU A O 1
ATOM 682 N N . ALA A 1 89 ? 3.089 -1.112 -21.244 1.00 82.81 89 ALA A N 1
ATOM 683 C CA . ALA A 1 89 ? 3.616 -2.433 -21.583 1.00 82.81 89 ALA A CA 1
ATOM 684 C C . ALA A 1 89 ? 2.670 -3.600 -21.228 1.00 82.81 89 ALA A C 1
ATOM 686 O O . ALA A 1 89 ? 3.042 -4.758 -21.417 1.00 82.81 89 ALA A O 1
ATOM 687 N N . GLY A 1 90 ? 1.479 -3.330 -20.681 1.00 82.75 90 GLY A N 1
ATOM 688 C CA . GLY A 1 90 ? 0.495 -4.353 -20.310 1.00 82.75 90 GLY A CA 1
ATOM 689 C C . GLY A 1 90 ? 0.918 -5.254 -19.144 1.00 82.75 90 GLY A C 1
ATOM 690 O O . GLY A 1 90 ? 0.351 -6.328 -18.962 1.00 82.75 90 GLY A O 1
ATOM 691 N N . LEU A 1 91 ? 1.919 -4.844 -18.362 1.00 81.69 91 LEU A N 1
ATOM 692 C CA . LEU A 1 91 ? 2.457 -5.622 -17.242 1.00 81.69 91 LEU A CA 1
ATOM 693 C C . LEU A 1 91 ? 1.746 -5.330 -15.921 1.00 81.69 91 LEU A C 1
ATOM 695 O O . LEU A 1 91 ? 1.836 -6.131 -14.995 1.00 81.69 91 LEU A O 1
ATOM 699 N N . TYR A 1 92 ? 1.051 -4.199 -15.809 1.00 77.00 92 TYR A N 1
ATOM 700 C CA . TYR A 1 92 ? 0.342 -3.842 -14.586 1.00 77.00 92 TYR A CA 1
ATOM 701 C C . TYR A 1 92 ? -0.954 -4.669 -14.437 1.00 77.00 92 TYR A C 1
ATOM 703 O O . TYR A 1 92 ? -1.833 -4.576 -15.299 1.00 77.00 92 TYR A O 1
ATOM 711 N N . PRO A 1 93 ? -1.099 -5.489 -13.377 1.00 66.81 93 PRO A N 1
ATOM 712 C CA . PRO A 1 93 ? -2.291 -6.299 -13.163 1.00 66.81 93 PRO A CA 1
ATOM 713 C C . PRO A 1 93 ? -3.465 -5.387 -12.791 1.00 66.81 93 PRO A C 1
ATOM 715 O O . PRO A 1 93 ? -3.465 -4.750 -11.742 1.00 66.81 93 PRO A O 1
ATOM 718 N N . GLY A 1 94 ? -4.450 -5.317 -13.684 1.00 59.06 94 GLY A N 1
ATOM 719 C CA . GLY A 1 94 ? -5.502 -4.298 -13.666 1.00 59.06 94 GLY A CA 1
ATOM 720 C C . GLY A 1 94 ? -5.510 -3.572 -15.003 1.00 59.06 94 GLY A C 1
ATOM 721 O O . GLY A 1 94 ? -5.088 -2.423 -15.103 1.00 59.06 94 GLY A O 1
ATOM 722 N N . ALA A 1 95 ? -5.905 -4.298 -16.051 1.00 45.97 95 ALA A N 1
ATOM 723 C CA . ALA A 1 95 ? -6.027 -3.758 -17.394 1.00 45.97 95 ALA A CA 1
ATOM 724 C C . ALA A 1 95 ? -6.913 -2.499 -17.385 1.00 45.97 95 ALA A C 1
ATOM 726 O O . ALA A 1 95 ? -8.014 -2.521 -16.849 1.00 45.97 95 ALA A O 1
ATOM 727 N N . ILE A 1 96 ? -6.366 -1.429 -17.960 1.00 53.25 96 ILE A N 1
ATOM 728 C CA . ILE A 1 96 ? -6.968 -0.208 -18.520 1.00 53.25 96 ILE A CA 1
ATOM 729 C C . ILE A 1 96 ? -8.505 -0.048 -18.359 1.00 53.25 96 ILE A C 1
ATOM 731 O O . ILE A 1 96 ? -9.243 -0.929 -18.801 1.00 53.25 96 ILE A O 1
ATOM 735 N N . PRO A 1 97 ? -9.017 1.125 -17.922 1.00 54.16 97 PRO A N 1
ATOM 736 C CA . PRO A 1 97 ? -8.302 2.318 -17.476 1.00 54.16 97 PRO A CA 1
ATOM 737 C C . PRO A 1 97 ? -8.252 2.366 -15.947 1.00 54.16 97 PRO A C 1
ATOM 739 O O . PRO A 1 97 ? -9.286 2.471 -15.294 1.00 54.16 97 PRO A O 1
ATOM 742 N N . VAL A 1 98 ? -7.044 2.348 -15.378 1.00 63.12 98 VAL A N 1
ATOM 743 C CA . VAL A 1 98 ? -6.860 2.869 -14.019 1.00 63.12 98 VAL A CA 1
ATOM 744 C C . VAL A 1 98 ? -7.078 4.371 -14.134 1.00 63.12 98 VAL A C 1
ATOM 746 O O . VAL A 1 98 ? -6.357 5.037 -14.885 1.00 63.12 98 VAL A O 1
ATOM 749 N N . ASP A 1 99 ? -8.106 4.892 -13.470 1.00 71.69 99 ASP A N 1
ATOM 750 C CA . ASP A 1 99 ? -8.359 6.329 -13.444 1.00 71.69 99 ASP A CA 1
ATOM 751 C C . ASP A 1 99 ? -7.070 7.029 -12.964 1.00 71.69 99 ASP A C 1
ATOM 753 O O . ASP A 1 99 ? -6.474 6.594 -11.970 1.00 71.69 99 ASP A O 1
ATOM 757 N N . PRO A 1 100 ? -6.584 8.084 -13.646 1.00 72.56 100 PRO A N 1
ATOM 758 C CA . PRO A 1 100 ? -5.397 8.815 -13.209 1.00 72.56 100 PRO A CA 1
ATOM 759 C C . PRO A 1 100 ? -5.459 9.241 -11.736 1.00 72.56 100 PRO A C 1
ATOM 761 O O . PRO A 1 100 ? -4.422 9.320 -11.077 1.00 72.56 100 PRO A O 1
ATOM 764 N N . SER A 1 101 ? -6.664 9.486 -11.210 1.00 77.00 101 SER A N 1
ATOM 765 C CA . SER A 1 101 ? -6.890 9.799 -9.798 1.00 77.00 101 SER A CA 1
ATOM 766 C C . SER A 1 101 ? -6.633 8.607 -8.867 1.00 77.00 101 SER A C 1
ATOM 768 O O . SER A 1 101 ? -5.938 8.764 -7.863 1.00 77.00 101 SER A O 1
ATOM 770 N N . GLU A 1 102 ? -7.095 7.410 -9.224 1.00 74.94 102 GLU A N 1
ATOM 771 C CA . GLU A 1 102 ? -6.880 6.173 -8.463 1.00 74.94 102 GLU A CA 1
ATOM 772 C C . GLU A 1 102 ? -5.405 5.749 -8.487 1.00 74.94 102 GLU A C 1
ATOM 774 O O . GLU A 1 102 ? -4.841 5.317 -7.474 1.00 74.94 102 GLU A O 1
ATOM 779 N N . LEU A 1 103 ? -4.742 5.944 -9.632 1.00 76.56 103 LEU A N 1
ATOM 780 C CA . LEU A 1 103 ? -3.305 5.732 -9.750 1.00 76.56 103 LEU A CA 1
ATOM 781 C C . LEU A 1 103 ? -2.535 6.727 -8.872 1.00 76.56 103 LEU A C 1
ATOM 783 O O . LEU A 1 103 ? -1.617 6.331 -8.156 1.00 76.56 103 LEU A O 1
ATOM 787 N N . ALA A 1 104 ? -2.915 8.008 -8.885 1.00 77.75 104 ALA A N 1
ATOM 788 C CA . ALA A 1 104 ? -2.289 9.027 -8.047 1.00 77.75 104 ALA A CA 1
ATOM 789 C C . ALA A 1 104 ? -2.480 8.746 -6.548 1.00 77.75 104 ALA A C 1
ATOM 791 O O . ALA A 1 104 ? -1.543 8.932 -5.771 1.00 77.75 104 ALA A O 1
ATOM 792 N N . GLU A 1 105 ? -3.656 8.264 -6.141 1.00 78.62 105 GLU A N 1
ATOM 793 C CA . GLU A 1 105 ? -3.924 7.857 -4.762 1.00 78.62 105 GLU A CA 1
ATOM 794 C C . GLU A 1 105 ? -3.081 6.639 -4.369 1.00 78.62 105 GLU A C 1
ATOM 796 O O . GLU A 1 105 ? -2.403 6.655 -3.340 1.00 78.62 105 GLU A O 1
ATOM 801 N N . THR A 1 106 ? -3.039 5.617 -5.225 1.00 74.56 106 THR A N 1
ATOM 802 C CA . THR A 1 106 ? -2.267 4.393 -4.979 1.00 74.56 106 THR A CA 1
ATOM 803 C C . THR A 1 106 ? -0.767 4.662 -4.912 1.00 74.56 106 THR A C 1
ATOM 805 O O . THR A 1 106 ? -0.075 4.044 -4.105 1.00 74.56 106 THR A O 1
ATOM 808 N N . LEU A 1 107 ? -0.261 5.584 -5.735 1.00 81.06 107 LEU A N 1
ATOM 809 C CA . LEU A 1 107 ? 1.157 5.944 -5.803 1.00 81.06 107 LEU A CA 1
ATOM 810 C C . LEU A 1 107 ? 1.564 7.050 -4.830 1.00 81.06 107 LEU A C 1
ATOM 812 O O . LEU A 1 107 ? 2.749 7.365 -4.749 1.00 81.06 107 LEU A O 1
ATOM 816 N N . LYS A 1 108 ? 0.632 7.634 -4.070 1.00 84.50 108 LYS A N 1
ATOM 817 C CA . LYS A 1 108 ? 0.925 8.748 -3.157 1.00 84.50 108 LYS A CA 1
ATOM 818 C C . LYS A 1 108 ? 2.048 8.423 -2.167 1.00 84.50 108 LYS A C 1
ATOM 820 O O . LYS A 1 108 ? 2.913 9.272 -1.923 1.00 84.50 108 LYS A O 1
ATOM 825 N N . ASP A 1 109 ? 2.032 7.192 -1.663 1.00 84.19 109 ASP A N 1
ATOM 826 C CA . ASP A 1 109 ? 2.955 6.665 -0.655 1.00 84.19 109 ASP A CA 1
ATOM 827 C C . ASP A 1 109 ? 4.259 6.107 -1.255 1.00 84.19 109 ASP A C 1
ATOM 829 O O . ASP A 1 109 ? 5.154 5.703 -0.512 1.00 84.19 109 ASP A O 1
ATOM 833 N N . PHE A 1 110 ? 4.387 6.074 -2.586 1.00 86.88 110 PHE A N 1
ATOM 834 C CA . PHE A 1 110 ? 5.509 5.448 -3.280 1.00 86.88 110 PHE A CA 1
ATOM 835 C C . PHE A 1 110 ? 6.304 6.468 -4.095 1.00 86.88 110 PHE A C 1
ATOM 837 O O . PHE A 1 110 ? 5.766 7.350 -4.763 1.00 86.88 110 PHE A O 1
ATOM 844 N N . LYS A 1 111 ? 7.625 6.320 -4.078 1.00 89.88 111 LYS A N 1
ATOM 845 C CA . LYS A 1 111 ? 8.560 7.064 -4.916 1.00 89.88 111 LYS A CA 1
ATOM 846 C C . LYS A 1 111 ? 9.237 6.093 -5.869 1.00 89.88 111 LYS A C 1
ATOM 848 O O . LYS A 1 111 ? 9.700 5.039 -5.452 1.00 89.88 111 LYS A O 1
ATOM 853 N N . TYR A 1 112 ? 9.314 6.461 -7.141 1.00 89.56 112 TYR A N 1
ATOM 854 C CA . TYR A 1 112 ? 10.029 5.685 -8.148 1.00 89.56 112 TYR A CA 1
ATOM 855 C C . TYR A 1 112 ? 11.395 6.311 -8.450 1.00 89.56 112 TYR A C 1
ATOM 857 O O . TYR A 1 112 ? 11.489 7.523 -8.657 1.00 89.56 112 TYR A O 1
ATOM 865 N N . GLU A 1 113 ? 12.452 5.498 -8.481 1.00 89.50 113 GLU A N 1
ATOM 866 C CA . GLU A 1 113 ? 13.809 5.912 -8.844 1.00 89.50 113 GLU A CA 1
ATOM 867 C C . GLU A 1 113 ? 14.215 5.282 -10.188 1.00 89.50 113 GLU A C 1
ATOM 869 O O . GLU A 1 113 ? 14.617 4.122 -10.255 1.00 89.50 113 GLU A O 1
ATOM 874 N N . ALA A 1 114 ? 14.141 6.063 -11.272 1.00 84.12 114 ALA A N 1
ATOM 875 C CA . ALA A 1 114 ? 14.366 5.578 -12.640 1.00 84.12 114 ALA A CA 1
ATOM 876 C C . ALA A 1 114 ? 15.798 5.078 -12.915 1.00 84.12 114 ALA A C 1
ATOM 878 O O . ALA A 1 114 ? 16.001 4.240 -13.789 1.00 84.12 114 ALA A O 1
ATOM 879 N N . THR A 1 115 ? 16.793 5.562 -12.167 1.00 84.19 115 THR A N 1
ATOM 880 C CA . THR A 1 115 ? 18.197 5.130 -12.288 1.00 84.19 115 THR A CA 1
ATOM 881 C C . THR A 1 115 ? 18.424 3.714 -11.758 1.00 84.19 115 THR A C 1
ATOM 883 O O . THR A 1 115 ? 19.298 3.011 -12.260 1.00 84.19 115 THR A O 1
ATOM 886 N N . LYS A 1 116 ? 17.638 3.292 -10.760 1.00 84.81 116 LYS A N 1
ATOM 887 C CA . LYS A 1 116 ? 17.710 1.954 -10.152 1.00 84.81 116 LYS A CA 1
ATOM 888 C C . LYS A 1 116 ? 16.593 1.026 -10.619 1.00 84.81 116 LYS A C 1
ATOM 890 O O . LYS A 1 116 ? 16.731 -0.187 -10.511 1.00 84.81 116 LYS A O 1
ATOM 895 N N . GLY A 1 117 ? 15.500 1.595 -11.127 1.00 86.06 117 GLY A N 1
ATOM 896 C CA . GLY A 1 117 ? 14.295 0.863 -11.492 1.00 86.06 117 GLY A CA 1
ATOM 897 C C . GLY A 1 117 ? 13.537 0.302 -10.299 1.00 86.06 117 GLY A C 1
ATOM 898 O O . GLY A 1 117 ? 12.919 -0.752 -10.417 1.00 86.06 117 GLY A O 1
ATOM 899 N N . GLU A 1 118 ? 13.612 0.980 -9.156 1.00 88.19 118 GLU A N 1
ATOM 900 C CA . GLU A 1 118 ? 13.020 0.520 -7.903 1.00 88.19 118 GLU A CA 1
ATOM 901 C C . GLU A 1 118 ? 12.040 1.549 -7.342 1.00 88.19 118 GLU A C 1
ATOM 903 O O . GLU A 1 118 ? 12.201 2.765 -7.483 1.00 88.19 118 GLU A O 1
ATOM 908 N N . PHE A 1 119 ? 11.012 1.027 -6.687 1.00 89.56 119 PHE A N 1
ATOM 909 C CA . PHE A 1 119 ? 10.074 1.763 -5.865 1.00 89.56 119 PHE A CA 1
ATOM 910 C C . PHE A 1 119 ? 10.541 1.733 -4.413 1.00 89.56 119 PHE A C 1
ATOM 912 O O . PHE A 1 119 ? 10.972 0.692 -3.905 1.00 89.56 119 PHE A O 1
ATOM 919 N N . SER A 1 120 ? 10.399 2.867 -3.735 1.00 88.31 120 SER A N 1
ATOM 920 C CA . SER A 1 120 ? 10.587 3.032 -2.296 1.00 88.31 120 SER A CA 1
ATOM 921 C C . SER A 1 120 ? 9.355 3.678 -1.666 1.00 88.31 120 SER A C 1
ATOM 923 O O . SER A 1 120 ? 8.555 4.320 -2.348 1.00 88.31 120 SER A O 1
ATOM 925 N N . LEU A 1 121 ? 9.182 3.487 -0.357 1.00 86.31 121 LEU A N 1
ATOM 926 C CA . LEU A 1 121 ? 8.200 4.259 0.401 1.00 86.31 121 LEU A CA 1
ATOM 927 C C . LEU A 1 121 ? 8.682 5.704 0.531 1.00 86.31 121 LEU A C 1
ATOM 929 O O . LEU A 1 121 ? 9.888 5.957 0.622 1.00 86.31 121 LEU A O 1
ATOM 933 N N . ARG A 1 122 ? 7.731 6.631 0.482 1.00 81.94 122 ARG A N 1
ATOM 934 C CA . ARG A 1 122 ? 7.985 8.066 0.583 1.00 81.94 122 ARG A CA 1
ATOM 935 C C . ARG A 1 122 ? 8.227 8.527 2.015 1.00 81.94 122 ARG A C 1
ATOM 937 O O . ARG A 1 122 ? 7.683 7.894 2.946 1.00 81.94 122 ARG A O 1
#

pLDDT: mean 79.18, std 13.35, range [40.97, 95.19]